Protein AF-A0A2E6A5K4-F1 (afdb_monomer)

pLDDT: mean 80.06, std 19.72, range [37.22, 98.38]

Sequence (98 aa):
MPDEPLKLHLMLSEEVGEVARELKRSVSVNYEPFDTGRLANEVADVFVVSSAMATHFDIDLEQAVETKFFGTDESRTWRSAERRSGAAPVDQTKEESP

Foldseek 3Di:
DVCVLVVLVVQLVVLVVQLVVLVVQVPDPVDDHRDVVSNVVSVVSNVVSVVVNCVVVVHPPVVVCCCCVVPPCVPPDPPVPPPPPDDDPPPPPDDDDD

Radius of gyration: 20.9 Å; Cα contacts (8 Å, |Δi|>4): 44; chains: 1; bounding box: 34×40×75 Å

Mean predicted aligned error: 11.44 Å

Solvent-accessible surface area (backbone atoms only — not comparable to full-atom values): 5995 Å² total; per-residue (Å²): 123,96,58,57,70,62,49,46,51,52,52,35,54,48,28,53,50,47,35,53,54,44,54,50,24,70,78,35,90,92,47,67,80,61,50,71,67,60,40,50,50,28,53,48,49,34,49,52,40,50,50,51,48,28,56,76,69,74,44,62,56,68,62,52,48,49,46,41,53,65,64,68,38,61,84,55,83,62,75,84,72,56,75,81,76,80,72,76,82,78,82,86,81,84,87,80,84,135

Secondary structure (DSSP, 8-state):
-TTHHHHHHHHHHHHHHHHHHHHHHTT-TTSSPP-HHHHHHHHHHHHHHHHHHHHHTT--HHHHHHIIIIIISTT---TTTS----------------

Structure (mmCIF, N/CA/C/O backbone):
data_AF-A0A2E6A5K4-F1
#
_entry.id   AF-A0A2E6A5K4-F1
#
loop_
_atom_site.group_PDB
_atom_site.id
_atom_site.type_symbol
_atom_site.label_atom_id
_atom_site.label_alt_id
_atom_site.label_comp_id
_atom_site.label_asym_id
_atom_site.label_entity_id
_atom_site.label_seq_id
_atom_site.pdbx_PDB_ins_code
_atom_site.Cartn_x
_atom_site.Cartn_y
_atom_site.Cartn_z
_atom_site.occupancy
_atom_site.B_iso_or_equiv
_atom_site.auth_seq_id
_atom_site.auth_comp_id
_atom_site.auth_asym_id
_atom_site.auth_atom_id
_atom_site.pdbx_PDB_model_num
ATOM 1 N N . MET A 1 1 ? 1.821 -14.667 20.316 1.00 45.59 1 MET A N 1
ATOM 2 C CA . MET A 1 1 ? 3.185 -14.367 19.842 1.00 45.59 1 MET A CA 1
ATOM 3 C C . MET A 1 1 ? 3.335 -12.855 19.846 1.00 45.59 1 MET A C 1
ATOM 5 O O . MET A 1 1 ? 2.546 -12.215 19.173 1.00 45.59 1 MET A O 1
ATOM 9 N N . PRO A 1 2 ? 4.238 -12.273 20.644 1.00 46.19 2 PRO A N 1
ATOM 10 C CA . PRO A 1 2 ? 4.403 -10.816 20.744 1.00 46.19 2 PRO A CA 1
ATOM 11 C C . PRO A 1 2 ? 5.027 -10.145 19.497 1.00 46.19 2 PRO A C 1
ATOM 13 O O . PRO A 1 2 ? 5.135 -8.925 19.466 1.00 46.19 2 PRO A O 1
ATOM 16 N N . ASP A 1 3 ? 5.387 -10.911 18.458 1.00 59.16 3 ASP A N 1
ATOM 17 C CA . ASP A 1 3 ? 6.132 -10.435 17.275 1.00 59.16 3 ASP A CA 1
ATOM 18 C C . ASP A 1 3 ? 5.254 -10.043 16.067 1.00 59.16 3 ASP A C 1
ATOM 20 O O . ASP A 1 3 ? 5.759 -9.674 15.006 1.00 59.16 3 ASP A O 1
ATOM 24 N N . GLU A 1 4 ? 3.932 -10.150 16.191 1.00 77.31 4 GLU A N 1
ATOM 25 C CA . GLU A 1 4 ? 3.003 -10.074 15.055 1.00 77.31 4 GLU A CA 1
ATOM 26 C C . GLU A 1 4 ? 2.903 -8.670 14.411 1.00 77.31 4 GLU A C 1
ATOM 28 O O . GLU A 1 4 ? 3.003 -8.588 13.183 1.00 77.31 4 GLU A O 1
ATOM 33 N N . PRO A 1 5 ? 2.863 -7.552 15.170 1.00 86.00 5 PRO A N 1
ATOM 34 C CA . PRO A 1 5 ? 2.894 -6.208 14.587 1.00 86.00 5 PRO A CA 1
ATOM 35 C C . PRO A 1 5 ? 4.176 -5.868 13.831 1.00 86.00 5 PRO A C 1
ATOM 37 O O . PRO A 1 5 ? 4.139 -5.272 12.755 1.00 86.00 5 PRO A O 1
ATOM 40 N N . LEU A 1 6 ? 5.329 -6.234 14.402 1.00 90.88 6 LEU A N 1
ATOM 41 C CA . LEU A 1 6 ? 6.622 -5.930 13.796 1.00 90.88 6 LEU A CA 1
ATOM 42 C C . LEU A 1 6 ? 6.796 -6.724 12.502 1.00 90.88 6 LEU A C 1
ATOM 44 O O . LEU A 1 6 ? 7.291 -6.187 11.515 1.00 90.88 6 LEU A O 1
ATOM 48 N N . LYS A 1 7 ? 6.327 -7.975 12.483 1.00 92.19 7 LYS A N 1
ATOM 49 C CA . LYS A 1 7 ? 6.290 -8.794 11.274 1.00 92.19 7 LYS A CA 1
ATOM 50 C C . LYS A 1 7 ? 5.424 -8.163 10.181 1.00 92.19 7 LYS A C 1
ATOM 52 O O . LYS A 1 7 ? 5.883 -8.072 9.048 1.00 92.19 7 LYS A O 1
ATOM 57 N N . LEU A 1 8 ? 4.221 -7.687 10.512 1.00 92.88 8 LEU A N 1
ATOM 58 C CA . LEU A 1 8 ? 3.349 -6.998 9.551 1.00 92.88 8 LEU A CA 1
ATOM 59 C C . LEU A 1 8 ? 4.007 -5.727 8.992 1.00 92.88 8 LEU A C 1
ATOM 61 O O . LEU A 1 8 ? 3.912 -5.459 7.797 1.00 92.88 8 LEU A O 1
ATOM 65 N N . HIS A 1 9 ? 4.719 -4.965 9.827 1.00 93.88 9 HIS A N 1
ATOM 66 C CA . HIS A 1 9 ? 5.462 -3.789 9.371 1.00 93.88 9 HIS A CA 1
ATOM 67 C C . HIS A 1 9 ? 6.655 -4.138 8.465 1.00 93.88 9 HIS A C 1
ATOM 69 O O . HIS A 1 9 ? 6.898 -3.442 7.477 1.00 93.88 9 HIS A O 1
ATOM 75 N N . LEU A 1 10 ? 7.389 -5.211 8.780 1.00 96.19 10 LEU A N 1
ATOM 76 C CA . LEU A 1 10 ? 8.482 -5.704 7.941 1.00 96.19 10 LEU A CA 1
ATOM 77 C C . LEU A 1 10 ? 7.969 -6.135 6.565 1.00 96.19 10 LEU A C 1
ATOM 79 O O . LEU A 1 10 ? 8.517 -5.678 5.568 1.00 96.19 10 LEU A O 1
ATOM 83 N N . MET A 1 11 ? 6.886 -6.918 6.521 1.00 96.31 11 MET A N 1
ATOM 84 C CA . MET A 1 11 ? 6.240 -7.315 5.265 1.00 96.31 11 MET A CA 1
ATOM 85 C C . MET A 1 11 ? 5.805 -6.087 4.463 1.00 96.31 11 MET A C 1
ATOM 87 O O . MET A 1 11 ? 6.167 -5.951 3.306 1.00 96.31 11 MET A O 1
ATOM 91 N N . LEU A 1 12 ? 5.131 -5.118 5.095 1.00 96.94 12 LEU A N 1
ATOM 92 C CA . LEU A 1 12 ? 4.713 -3.893 4.404 1.00 96.94 12 LEU A CA 1
ATOM 93 C C . LEU A 1 12 ? 5.904 -3.135 3.796 1.00 96.94 12 LEU A C 1
ATOM 95 O O . LEU A 1 12 ? 5.808 -2.591 2.698 1.00 96.94 12 LEU A O 1
ATOM 99 N N . SER A 1 13 ? 7.022 -3.077 4.520 1.00 97.88 13 SER A N 1
ATOM 100 C CA . SER A 1 13 ? 8.237 -2.403 4.053 1.00 97.88 13 SER A CA 1
ATOM 101 C C . SER A 1 13 ? 8.881 -3.124 2.865 1.00 97.88 13 SER A C 1
ATOM 103 O O . SER A 1 13 ? 9.446 -2.463 1.993 1.00 97.88 13 SER A O 1
ATOM 105 N N . GLU A 1 14 ? 8.788 -4.454 2.827 1.00 98.12 14 GLU A N 1
ATOM 106 C CA . GLU A 1 14 ? 9.225 -5.291 1.709 1.00 98.12 14 GLU A CA 1
ATOM 107 C C . GLU A 1 14 ? 8.392 -4.998 0.455 1.00 98.12 14 GLU A C 1
ATOM 109 O O . GLU A 1 14 ? 8.973 -4.583 -0.549 1.00 98.12 14 GLU A O 1
ATOM 114 N N . GLU A 1 15 ? 7.056 -5.025 0.552 1.00 98.06 15 GLU A N 1
ATOM 115 C CA . GLU A 1 15 ? 6.163 -4.754 -0.592 1.00 98.06 15 GLU A CA 1
ATOM 116 C C . GLU A 1 15 ? 6.339 -3.330 -1.154 1.00 98.06 15 GLU A C 1
ATOM 118 O O . GLU A 1 15 ? 6.346 -3.088 -2.362 1.00 98.06 15 GLU A O 1
ATOM 123 N N . VAL A 1 16 ? 6.568 -2.334 -0.291 1.00 98.38 16 VAL A N 1
ATOM 124 C CA . VAL A 1 16 ? 6.896 -0.969 -0.748 1.00 98.38 16 VAL A CA 1
ATOM 125 C C . VAL A 1 16 ? 8.243 -0.935 -1.489 1.00 98.38 16 VAL A C 1
ATOM 127 O O . VAL A 1 16 ? 8.416 -0.176 -2.452 1.00 98.38 16 VAL A O 1
ATOM 130 N N . GLY A 1 17 ? 9.209 -1.749 -1.061 1.00 98.06 17 GLY A N 1
ATOM 131 C CA . GLY A 1 17 ? 10.489 -1.929 -1.743 1.00 98.06 17 GLY A CA 1
ATOM 132 C C . GLY A 1 17 ? 10.342 -2.584 -3.119 1.00 98.06 17 GLY A C 1
ATOM 133 O O . GLY A 1 17 ? 11.006 -2.154 -4.070 1.00 98.06 17 GLY A O 1
ATOM 134 N N . GLU A 1 18 ? 9.447 -3.562 -3.237 1.00 97.62 18 GLU A N 1
ATOM 135 C CA . GLU A 1 18 ? 9.062 -4.240 -4.481 1.00 97.62 18 GLU A CA 1
ATOM 136 C C . GLU A 1 18 ? 8.444 -3.240 -5.477 1.00 97.62 18 GLU A C 1
ATOM 138 O O . GLU A 1 18 ? 8.943 -3.080 -6.597 1.00 97.62 18 GLU A O 1
ATOM 143 N N . VAL A 1 19 ? 7.481 -2.419 -5.034 1.00 97.94 19 VAL A N 1
ATOM 144 C CA . VAL A 1 19 ? 6.922 -1.311 -5.836 1.00 97.94 19 VAL A CA 1
ATOM 145 C C . VAL A 1 19 ? 8.027 -0.376 -6.337 1.00 97.94 19 VAL A C 1
ATOM 147 O O . VAL A 1 19 ? 8.089 -0.036 -7.524 1.00 97.94 19 VAL A O 1
ATOM 150 N N . ALA A 1 20 ? 8.943 0.040 -5.457 1.00 96.19 20 ALA A N 1
ATOM 151 C CA . ALA A 1 20 ? 10.053 0.909 -5.839 1.00 96.19 20 ALA A CA 1
ATOM 152 C C . ALA A 1 20 ? 10.990 0.240 -6.861 1.00 96.19 20 ALA A C 1
ATOM 154 O O . ALA A 1 20 ? 11.534 0.913 -7.744 1.00 96.19 20 ALA A O 1
ATOM 155 N N . ARG A 1 21 ? 11.189 -1.079 -6.763 1.00 94.56 21 ARG A N 1
ATOM 156 C CA . ARG A 1 21 ? 11.978 -1.864 -7.715 1.00 94.56 21 ARG A CA 1
ATOM 157 C C . ARG A 1 21 ? 11.318 -1.901 -9.089 1.00 94.56 21 ARG A C 1
ATOM 159 O O . ARG A 1 21 ? 12.022 -1.678 -10.074 1.00 94.56 21 ARG A O 1
ATOM 166 N N . GLU A 1 22 ? 10.013 -2.137 -9.170 1.00 95.12 22 GLU A N 1
ATOM 167 C CA . GLU A 1 22 ? 9.280 -2.140 -10.443 1.00 95.12 22 GLU A CA 1
ATOM 168 C C . GLU A 1 22 ? 9.258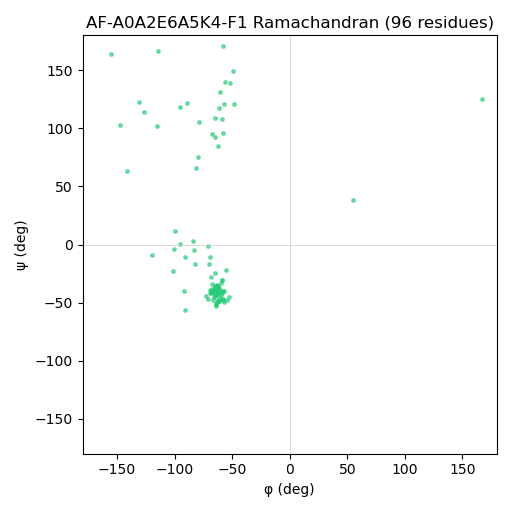 -0.745 -11.083 1.00 95.12 22 GLU A C 1
ATOM 170 O O . GLU A 1 22 ? 9.541 -0.596 -12.273 1.00 95.12 22 GLU A O 1
ATOM 175 N N . LEU A 1 23 ? 9.057 0.314 -10.292 1.00 94.25 23 LEU A N 1
ATOM 176 C CA . LEU A 1 23 ? 9.115 1.692 -10.790 1.00 94.25 23 LEU A CA 1
ATOM 177 C C . LEU A 1 23 ? 10.501 2.074 -11.328 1.00 94.25 23 LEU A C 1
ATOM 179 O O . LEU A 1 23 ? 10.584 2.778 -12.335 1.00 94.25 23 LEU A O 1
ATOM 183 N N . LYS A 1 24 ? 11.599 1.583 -10.738 1.00 92.25 24 LYS A N 1
ATOM 184 C CA . LYS A 1 24 ? 12.956 1.799 -11.283 1.00 92.25 24 LYS A CA 1
ATOM 185 C C . LYS A 1 24 ? 13.113 1.249 -12.704 1.00 92.25 24 LYS A C 1
ATOM 187 O O . LYS A 1 24 ? 13.858 1.832 -13.493 1.00 92.25 24 LYS A O 1
ATOM 192 N N . ARG A 1 25 ? 12.391 0.180 -13.056 1.00 92.06 25 ARG A N 1
ATOM 193 C CA . ARG A 1 25 ? 12.389 -0.382 -14.419 1.00 92.06 25 ARG A CA 1
ATOM 194 C C . ARG A 1 25 ? 11.713 0.545 -15.429 1.00 92.06 25 ARG A C 1
ATOM 196 O O . ARG A 1 25 ? 12.098 0.556 -16.589 1.00 92.06 25 ARG A O 1
ATOM 203 N N . SER A 1 26 ? 10.766 1.381 -14.992 1.00 88.75 26 SER A N 1
ATOM 204 C CA . SER A 1 26 ? 10.097 2.358 -15.869 1.00 88.75 26 SER A CA 1
ATOM 205 C C . SER A 1 26 ? 10.993 3.521 -16.319 1.00 88.75 26 SER A C 1
ATOM 207 O O . SER A 1 26 ? 10.661 4.208 -17.281 1.00 88.75 26 SER A O 1
ATOM 209 N N . VAL A 1 27 ? 12.127 3.747 -15.643 1.00 85.25 27 VAL A N 1
ATOM 210 C CA . VAL A 1 27 ? 12.994 4.920 -15.866 1.00 85.25 27 VAL A CA 1
ATOM 211 C C . VAL A 1 27 ? 14.415 4.582 -16.312 1.00 85.25 27 VAL A C 1
ATOM 213 O O . VAL A 1 27 ? 15.166 5.487 -16.670 1.00 85.25 27 VAL A O 1
ATOM 216 N N . SER A 1 28 ? 14.818 3.311 -16.287 1.00 82.00 28 SER A N 1
ATOM 217 C CA . SER A 1 28 ? 16.188 2.907 -16.607 1.00 82.00 28 SER A CA 1
ATOM 218 C C . SER A 1 28 ? 16.216 1.756 -17.603 1.00 82.00 28 SER A C 1
ATOM 220 O O . SER A 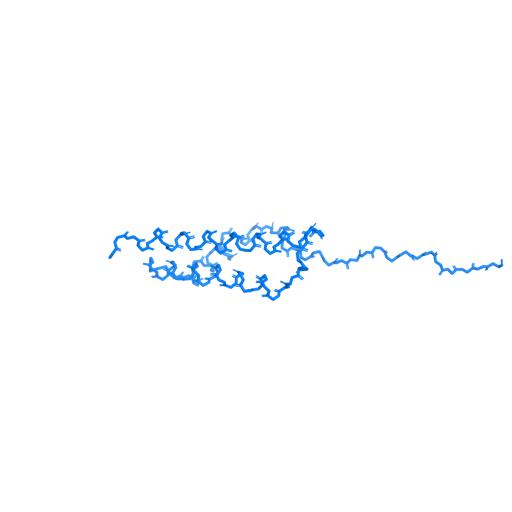1 28 ? 15.728 0.664 -17.327 1.00 82.00 28 SER A O 1
ATOM 222 N N . VAL A 1 29 ? 16.887 1.998 -18.730 1.00 75.44 29 VAL A N 1
ATOM 223 C CA . VAL A 1 29 ? 17.111 1.032 -19.821 1.00 75.44 29 VAL A CA 1
ATOM 224 C C . VAL A 1 29 ? 18.055 -0.116 -19.446 1.00 75.44 29 VAL A C 1
ATOM 226 O O . VAL A 1 29 ? 18.170 -1.080 -20.191 1.00 75.44 29 VAL A O 1
ATOM 229 N N . ASN A 1 30 ? 18.730 -0.022 -18.295 1.00 84.31 30 ASN A N 1
ATOM 230 C CA . ASN A 1 30 ? 19.641 -1.057 -17.795 1.00 84.31 30 ASN A CA 1
ATOM 231 C C . ASN A 1 30 ? 18.920 -2.176 -17.023 1.00 84.31 30 ASN A C 1
ATOM 233 O O . ASN A 1 30 ? 19.581 -3.050 -16.464 1.00 84.31 30 ASN A O 1
ATOM 237 N N . TYR A 1 31 ? 17.589 -2.131 -16.938 1.00 82.69 31 TYR A N 1
ATOM 238 C CA . TYR A 1 31 ? 16.780 -3.163 -16.299 1.00 82.69 31 TYR A CA 1
ATOM 239 C C . TYR A 1 31 ? 15.899 -3.883 -17.314 1.00 82.69 31 TYR A C 1
ATOM 241 O O . TYR A 1 31 ? 15.700 -3.418 -18.435 1.00 82.69 31 TYR A O 1
ATOM 249 N N . GLU A 1 32 ? 15.344 -5.010 -16.872 1.00 84.44 32 GLU A N 1
ATOM 250 C CA . GLU A 1 32 ? 14.251 -5.683 -17.567 1.00 84.44 32 GLU A CA 1
ATOM 251 C C . GLU A 1 32 ? 13.125 -4.700 -17.926 1.00 84.44 32 GLU A C 1
ATOM 253 O O . GLU A 1 32 ? 12.889 -3.750 -17.165 1.00 84.44 32 GLU A O 1
ATOM 25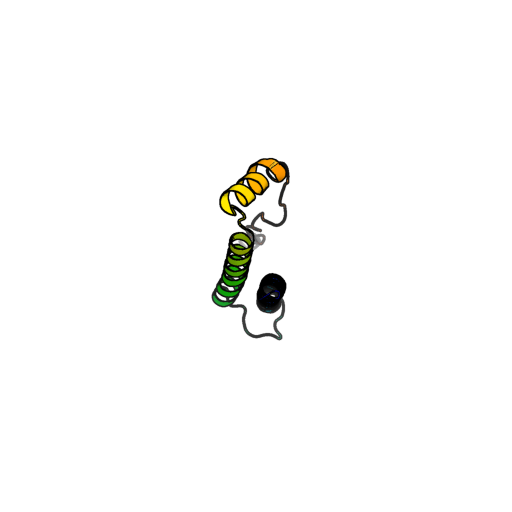8 N N . PRO A 1 33 ? 12.405 -4.938 -19.040 1.00 87.56 33 PRO A N 1
ATOM 259 C CA . PRO A 1 33 ? 11.303 -4.087 -19.455 1.00 87.56 33 PRO A CA 1
ATOM 260 C C . PRO A 1 33 ? 10.293 -3.871 -18.330 1.00 87.56 33 PRO A C 1
ATOM 262 O O . PRO A 1 33 ? 9.934 -4.795 -17.595 1.00 87.56 33 PRO A O 1
ATOM 265 N N . PHE A 1 34 ? 9.822 -2.632 -18.215 1.00 92.88 34 PHE A N 1
ATOM 266 C CA . PHE A 1 34 ? 8.736 -2.299 -17.310 1.00 92.88 34 PHE A CA 1
ATOM 267 C C . PHE A 1 34 ? 7.470 -3.076 -17.683 1.00 92.88 34 PHE A C 1
ATOM 269 O O . PHE A 1 34 ? 7.050 -3.081 -18.841 1.00 92.88 34 PHE A O 1
ATOM 276 N N . ASP A 1 35 ? 6.860 -3.696 -16.679 1.00 93.69 35 ASP A N 1
ATOM 277 C CA . ASP A 1 35 ? 5.653 -4.499 -16.808 1.00 93.69 35 ASP A CA 1
ATOM 278 C C . ASP A 1 35 ? 4.616 -3.976 -15.811 1.00 93.69 35 ASP A C 1
ATOM 280 O O . ASP A 1 35 ? 4.788 -4.063 -14.592 1.00 93.69 35 ASP A O 1
ATOM 284 N N . THR A 1 36 ? 3.523 -3.417 -16.330 1.00 95.25 36 THR A N 1
ATOM 285 C CA . THR A 1 36 ? 2.439 -2.887 -15.497 1.00 95.25 36 THR A CA 1
ATOM 286 C C . THR A 1 36 ? 1.728 -3.972 -14.695 1.00 95.25 36 THR A C 1
ATOM 288 O O . THR A 1 36 ? 1.152 -3.654 -13.661 1.00 95.25 36 THR A O 1
ATOM 291 N N . GLY A 1 37 ? 1.759 -5.232 -15.144 1.00 97.12 37 GLY A N 1
ATOM 292 C CA . GLY A 1 37 ? 1.202 -6.362 -14.404 1.00 97.12 37 GLY A CA 1
ATOM 293 C C . GLY A 1 37 ? 2.004 -6.665 -13.141 1.00 97.12 37 GLY A C 1
ATOM 294 O O . GLY A 1 37 ? 1.413 -6.861 -12.085 1.00 97.12 37 GLY A O 1
ATOM 295 N N . ARG A 1 38 ? 3.341 -6.606 -13.218 1.00 95.75 38 ARG A N 1
ATOM 296 C CA . ARG A 1 38 ? 4.208 -6.751 -12.034 1.00 95.75 38 ARG A CA 1
ATOM 297 C C . ARG A 1 38 ? 3.966 -5.627 -11.041 1.00 95.75 38 ARG A C 1
ATOM 299 O O . ARG A 1 38 ? 3.674 -5.900 -9.889 1.00 95.75 38 ARG A O 1
ATOM 306 N N . LEU A 1 39 ? 3.964 -4.375 -11.508 1.00 96.88 39 LEU A N 1
ATOM 307 C CA . LEU A 1 39 ? 3.655 -3.233 -10.643 1.00 96.88 39 LEU A CA 1
ATOM 308 C C . LEU A 1 39 ? 2.271 -3.357 -9.983 1.00 96.88 39 LEU A C 1
ATOM 310 O O . LEU A 1 39 ? 2.121 -2.995 -8.820 1.00 96.88 39 LEU A O 1
ATOM 314 N N . ALA A 1 40 ? 1.262 -3.841 -10.713 1.00 97.50 40 ALA A N 1
ATOM 315 C CA . ALA A 1 40 ? -0.077 -4.030 -10.163 1.00 97.50 40 ALA A CA 1
ATOM 316 C C . ALA A 1 40 ? -0.102 -5.064 -9.025 1.00 97.50 40 ALA A C 1
ATOM 318 O O . ALA A 1 40 ? -0.812 -4.834 -8.048 1.00 97.50 40 ALA A O 1
ATOM 319 N N . ASN A 1 41 ? 0.677 -6.147 -9.129 1.00 97.94 41 ASN A N 1
ATOM 320 C CA . ASN A 1 41 ? 0.804 -7.140 -8.060 1.00 97.94 41 ASN A CA 1
ATOM 321 C C . ASN A 1 41 ? 1.431 -6.520 -6.807 1.00 97.94 41 ASN A C 1
ATOM 323 O O . ASN A 1 41 ? 0.791 -6.537 -5.763 1.00 97.94 41 ASN A O 1
ATOM 327 N N . GLU A 1 42 ? 2.577 -5.842 -6.935 1.00 98.31 42 GLU A N 1
ATOM 328 C CA . GLU A 1 42 ? 3.250 -5.254 -5.762 1.00 98.31 42 GLU A CA 1
ATOM 329 C C . GLU A 1 42 ? 2.384 -4.177 -5.078 1.00 98.3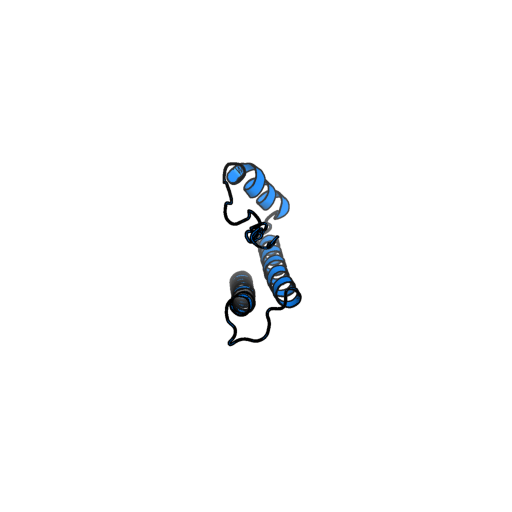1 42 GLU A C 1
ATOM 331 O O . GLU A 1 42 ? 2.340 -4.051 -3.856 1.00 98.31 42 GLU A O 1
ATOM 336 N N . VAL A 1 43 ? 1.628 -3.391 -5.857 1.00 98.31 43 VAL A N 1
ATOM 337 C CA . VAL A 1 43 ? 0.661 -2.426 -5.302 1.00 98.31 43 VAL A CA 1
ATOM 338 C C . VAL A 1 43 ? -0.475 -3.135 -4.555 1.00 98.31 43 VAL A C 1
ATOM 340 O O . VAL A 1 43 ? -0.930 -2.637 -3.521 1.00 98.31 43 VAL A O 1
ATOM 343 N N . ALA A 1 44 ? -0.948 -4.273 -5.064 1.00 98.19 44 ALA A N 1
ATOM 344 C CA . ALA A 1 44 ? -1.963 -5.069 -4.388 1.00 98.19 44 ALA A CA 1
ATOM 345 C C . ALA A 1 44 ? -1.421 -5.669 -3.082 1.00 98.19 44 ALA A C 1
ATOM 347 O O . ALA A 1 44 ? -2.119 -5.610 -2.069 1.00 98.19 44 ALA A O 1
ATOM 348 N N . ASP A 1 45 ? -0.179 -6.149 -3.068 1.00 98.00 45 ASP A N 1
ATOM 349 C CA . ASP A 1 45 ? 0.454 -6.721 -1.877 1.00 98.00 45 ASP A CA 1
ATOM 350 C C . ASP A 1 45 ? 0.610 -5.675 -0.763 1.00 98.00 45 ASP A C 1
ATOM 352 O O . ASP A 1 45 ? 0.199 -5.916 0.377 1.00 98.00 45 ASP A O 1
ATOM 356 N N . VAL A 1 46 ? 1.024 -4.443 -1.098 1.00 98.31 46 VAL A N 1
ATOM 357 C CA . VAL A 1 46 ? 1.007 -3.303 -0.156 1.00 98.31 46 VAL A CA 1
ATOM 358 C C . VAL A 1 46 ? -0.379 -3.112 0.473 1.00 98.31 46 VAL A C 1
ATOM 360 O O . VAL A 1 46 ? -0.497 -2.907 1.689 1.00 98.31 46 VAL A O 1
ATOM 363 N N . PHE A 1 47 ? -1.444 -3.161 -0.332 1.00 97.62 47 PHE A N 1
ATOM 364 C CA . PHE A 1 47 ? -2.811 -2.980 0.158 1.00 97.62 47 PHE A CA 1
ATOM 365 C C . PHE A 1 47 ? -3.270 -4.143 1.047 1.00 97.62 47 PHE A C 1
ATOM 367 O O . PHE A 1 47 ? -3.870 -3.911 2.102 1.00 97.62 47 PHE A O 1
ATOM 374 N N . VAL A 1 48 ? -2.960 -5.384 0.667 1.00 97.06 48 VAL A N 1
ATOM 375 C CA . VAL A 1 48 ? -3.291 -6.588 1.441 1.00 97.06 48 VAL A CA 1
ATOM 376 C C . VAL A 1 48 ? -2.610 -6.553 2.806 1.00 97.06 48 VAL A C 1
ATOM 378 O O . VAL A 1 48 ? -3.284 -6.723 3.824 1.00 97.06 48 VAL A O 1
ATOM 381 N N . VAL A 1 49 ? -1.308 -6.260 2.862 1.00 96.25 49 VAL A N 1
ATOM 382 C CA . VAL A 1 49 ? -0.574 -6.194 4.135 1.00 96.25 49 VAL A CA 1
ATOM 383 C C . VAL A 1 49 ? -1.070 -5.032 5.002 1.00 96.25 49 VAL A C 1
ATOM 385 O O . VAL A 1 49 ? -1.245 -5.196 6.212 1.00 96.25 49 VAL A O 1
ATOM 388 N N . SER A 1 50 ? -1.380 -3.879 4.402 1.00 96.00 50 SER A N 1
ATOM 389 C CA . SER A 1 50 ? -1.983 -2.746 5.122 1.00 96.00 50 SER A CA 1
ATOM 390 C C . SER A 1 50 ? -3.345 -3.110 5.725 1.00 96.00 50 SER A C 1
ATOM 392 O O . SER A 1 50 ? -3.632 -2.763 6.871 1.00 96.00 50 SER A O 1
ATOM 394 N N . SER A 1 51 ? -4.166 -3.861 4.989 1.00 95.75 51 SER A N 1
ATOM 395 C CA . SER A 1 51 ? -5.479 -4.328 5.451 1.00 95.75 51 SER A CA 1
ATOM 396 C C . SER A 1 51 ? -5.365 -5.369 6.567 1.00 95.75 51 SER A C 1
ATOM 398 O O . SER A 1 51 ? -6.112 -5.321 7.548 1.00 95.75 51 SER A O 1
ATOM 400 N N . ALA A 1 52 ? -4.388 -6.273 6.468 1.00 94.25 52 ALA A N 1
ATOM 401 C CA . ALA A 1 52 ? -4.068 -7.219 7.532 1.00 94.25 52 ALA A CA 1
ATOM 402 C C . ALA A 1 52 ? -3.620 -6.493 8.811 1.00 94.25 52 ALA A C 1
ATOM 404 O O . ALA A 1 52 ? -4.045 -6.850 9.908 1.00 94.25 52 ALA A O 1
ATOM 405 N N . MET A 1 53 ? -2.819 -5.433 8.675 1.00 94.56 53 MET A N 1
ATOM 406 C CA . MET A 1 53 ? -2.398 -4.593 9.795 1.00 94.56 53 MET A CA 1
ATOM 407 C C . MET A 1 53 ? -3.573 -3.857 10.441 1.00 94.56 53 MET A C 1
ATOM 409 O O . MET A 1 53 ? -3.685 -3.869 11.664 1.00 94.56 53 MET A O 1
ATOM 413 N N . ALA A 1 54 ? -4.477 -3.279 9.647 1.00 94.81 54 ALA A N 1
ATOM 414 C CA . ALA A 1 54 ? -5.695 -2.661 10.165 1.00 94.81 54 ALA A CA 1
ATOM 415 C C . ALA A 1 54 ? -6.543 -3.668 10.960 1.00 94.81 54 ALA A C 1
ATOM 417 O O . ALA A 1 54 ? -6.914 -3.396 12.098 1.00 94.81 54 ALA A O 1
ATOM 418 N N . THR A 1 55 ? -6.740 -4.869 10.407 1.00 94.06 55 THR A N 1
ATOM 419 C CA . THR A 1 55 ? -7.471 -5.960 11.072 1.00 94.06 55 THR A CA 1
ATOM 420 C C . THR A 1 55 ? -6.812 -6.362 12.393 1.00 94.06 55 THR A C 1
ATOM 422 O O . THR A 1 55 ? -7.496 -6.534 13.397 1.00 94.06 55 THR A O 1
ATOM 425 N N . HIS A 1 56 ? -5.480 -6.482 12.423 1.00 92.75 56 HIS A N 1
ATOM 426 C CA . HIS A 1 56 ? -4.737 -6.856 13.629 1.00 92.75 56 HIS A CA 1
ATOM 427 C C . HIS A 1 56 ? -4.942 -5.870 14.790 1.00 92.75 56 HIS A C 1
ATOM 429 O O . HIS A 1 56 ? -4.940 -6.273 15.951 1.00 92.75 56 HIS A O 1
ATOM 435 N N . PHE A 1 57 ? -5.126 -4.587 14.477 1.00 93.81 57 PHE A N 1
ATOM 436 C CA . PHE A 1 57 ? -5.320 -3.521 15.457 1.00 93.81 57 PHE A CA 1
ATOM 437 C C . PHE A 1 57 ? -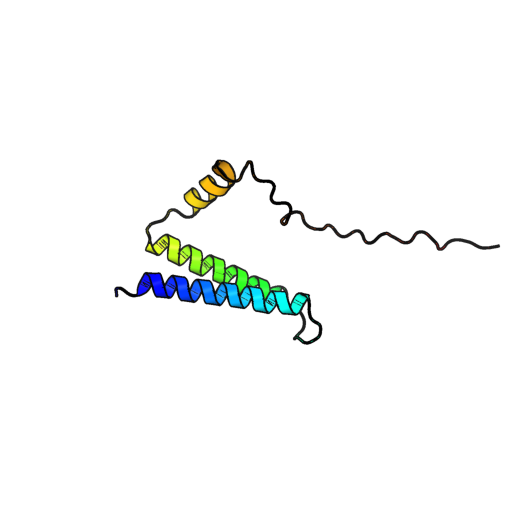6.784 -3.109 15.652 1.00 93.81 57 PHE A C 1
ATOM 439 O O . PHE A 1 57 ? -7.029 -2.088 16.292 1.00 93.81 57 PHE A O 1
ATOM 446 N N . ASP A 1 58 ? -7.735 -3.886 15.124 1.00 95.50 58 ASP A N 1
ATOM 447 C CA . ASP A 1 58 ? -9.175 -3.597 15.192 1.00 95.50 58 ASP A CA 1
ATOM 448 C C . ASP A 1 58 ? -9.526 -2.200 14.635 1.00 95.50 58 ASP A C 1
ATOM 450 O O . ASP A 1 58 ? -10.344 -1.454 15.172 1.00 95.50 58 ASP A O 1
ATOM 454 N N . ILE A 1 59 ? -8.838 -1.810 13.557 1.00 95.75 59 ILE A N 1
ATOM 455 C CA . ILE A 1 59 ? -9.071 -0.555 12.846 1.00 95.75 59 ILE A CA 1
ATOM 456 C C . ILE A 1 59 ? -10.119 -0.802 11.764 1.00 95.75 59 ILE A C 1
ATOM 458 O O . ILE A 1 59 ? -9.891 -1.585 10.839 1.00 95.75 59 ILE A O 1
ATOM 462 N N . ASP A 1 60 ? -11.222 -0.056 11.826 1.00 96.31 60 ASP A N 1
ATOM 463 C CA . ASP A 1 60 ? -12.146 0.083 10.702 1.00 96.31 60 ASP A CA 1
ATOM 464 C C . ASP A 1 60 ? -11.449 0.852 9.572 1.00 96.31 60 ASP A C 1
ATOM 466 O O . ASP A 1 60 ? -11.358 2.085 9.570 1.00 96.31 60 ASP A O 1
ATOM 470 N N . LEU A 1 61 ? -10.877 0.095 8.635 1.00 93.69 61 LEU A N 1
ATOM 471 C CA . LEU A 1 61 ? -10.100 0.652 7.537 1.00 93.69 61 LEU A CA 1
ATOM 472 C C . LEU A 1 61 ? -10.962 1.504 6.602 1.00 93.69 61 LEU A C 1
ATOM 474 O O . LEU A 1 61 ? -10.477 2.521 6.109 1.00 93.69 61 LEU A O 1
ATOM 478 N N . GLU A 1 62 ? -12.218 1.119 6.371 1.00 93.38 62 GLU A N 1
ATOM 479 C CA . GLU A 1 62 ? -13.139 1.869 5.515 1.00 93.38 62 GLU A CA 1
ATOM 480 C C . GLU A 1 62 ? -13.406 3.245 6.124 1.00 93.38 62 GLU A C 1
ATOM 482 O O . GLU A 1 62 ? -13.129 4.266 5.487 1.00 93.38 62 GLU A O 1
ATOM 487 N N . GLN A 1 63 ? -13.816 3.284 7.395 1.00 92.31 63 GLN A N 1
ATOM 488 C CA . GLN A 1 63 ? -14.087 4.539 8.088 1.00 92.31 63 GLN A CA 1
ATOM 489 C C . GLN A 1 63 ? -12.827 5.406 8.229 1.00 92.31 63 GLN A C 1
ATOM 491 O O . GLN A 1 63 ? -12.902 6.637 8.119 1.00 92.31 63 GLN A O 1
ATOM 496 N N . ALA A 1 64 ? -11.660 4.793 8.462 1.00 92.88 64 ALA A N 1
ATOM 497 C CA . ALA A 1 64 ? -10.383 5.498 8.550 1.00 92.88 64 ALA A CA 1
ATOM 498 C C . ALA A 1 64 ? -9.986 6.142 7.211 1.00 92.88 64 ALA A C 1
ATOM 500 O O . ALA A 1 64 ? -9.523 7.288 7.190 1.00 92.88 64 ALA A O 1
ATOM 501 N N . VAL A 1 65 ? -10.188 5.434 6.094 1.00 90.69 65 VAL A N 1
ATOM 502 C CA . VAL A 1 65 ? -9.959 5.970 4.746 1.00 90.69 65 VAL A CA 1
ATOM 503 C C . VAL A 1 65 ? -10.958 7.076 4.439 1.00 90.69 65 VAL A C 1
ATOM 505 O O . VAL A 1 65 ? -10.525 8.146 4.023 1.00 90.69 65 VAL A O 1
ATOM 508 N N . GLU A 1 66 ? -12.252 6.878 4.695 1.00 87.69 66 GLU A N 1
ATOM 509 C CA . GLU A 1 66 ? -13.291 7.888 4.462 1.00 87.69 66 GLU A CA 1
ATOM 510 C C . GLU A 1 66 ? -12.989 9.185 5.231 1.00 87.69 66 GLU A C 1
ATOM 512 O O . GLU A 1 66 ? -12.921 10.267 4.646 1.00 87.69 66 GLU A O 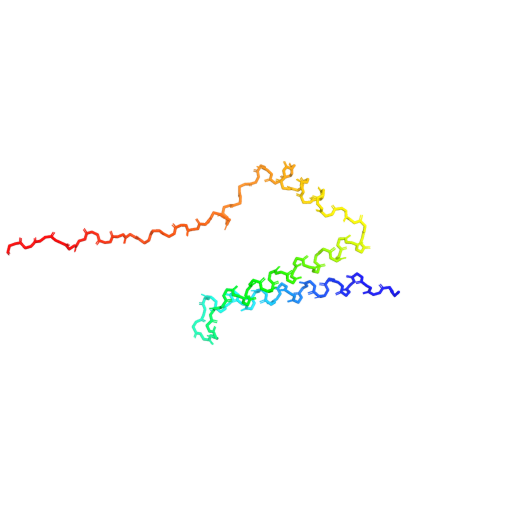1
ATOM 517 N N . THR A 1 67 ? -12.693 9.073 6.530 1.00 87.44 67 THR A N 1
ATOM 518 C CA . THR A 1 67 ? -12.346 10.217 7.391 1.00 87.44 67 THR A CA 1
ATOM 519 C C . THR A 1 67 ? -11.122 10.960 6.870 1.00 87.44 67 THR A C 1
ATOM 521 O O . THR A 1 67 ? -11.066 12.194 6.875 1.00 87.44 67 THR A O 1
ATOM 524 N N . LYS A 1 68 ? -10.108 10.220 6.416 1.00 84.38 68 LYS A N 1
ATOM 525 C CA . LYS A 1 68 ? -8.893 10.829 5.889 1.00 84.38 68 LYS A CA 1
ATOM 526 C C . LYS A 1 68 ? -9.152 11.498 4.545 1.00 84.38 68 LYS A C 1
ATOM 528 O O . LYS A 1 68 ? -8.755 12.643 4.383 1.00 84.38 68 LYS A O 1
ATOM 533 N N . PHE A 1 69 ? -9.829 10.820 3.625 1.00 77.19 69 PHE A N 1
ATOM 534 C CA . PHE A 1 69 ? -10.026 11.268 2.250 1.00 77.19 69 PHE A CA 1
ATOM 535 C C . PHE A 1 69 ? -11.016 12.434 2.148 1.00 77.19 69 PHE A C 1
ATOM 537 O O . PHE A 1 69 ? -10.726 13.415 1.470 1.00 77.19 69 PHE A O 1
ATOM 544 N N . PHE A 1 70 ? -12.143 12.359 2.859 1.00 75.00 70 PHE A N 1
ATOM 545 C CA . PHE A 1 70 ? -13.217 13.357 2.800 1.00 75.00 70 PHE A CA 1
ATOM 546 C C . PHE A 1 70 ? -13.214 14.335 3.976 1.00 75.00 70 PHE A C 1
ATOM 548 O O . PHE A 1 70 ? -13.730 15.433 3.854 1.00 75.00 70 PHE A O 1
ATOM 555 N N . GLY A 1 71 ? -12.624 13.977 5.116 1.00 69.44 71 GLY A N 1
ATOM 556 C CA . GLY A 1 71 ? -12.529 14.894 6.255 1.00 69.44 71 GLY A CA 1
ATOM 557 C C . GLY A 1 71 ? -11.246 15.721 6.240 1.00 69.44 71 GLY A C 1
ATOM 558 O O . GLY A 1 71 ? -11.272 16.948 6.287 1.00 69.44 71 GLY A O 1
ATOM 559 N N . THR A 1 72 ? -10.095 15.047 6.207 1.00 68.06 72 THR A N 1
ATOM 560 C CA . THR A 1 72 ? -8.789 15.705 6.411 1.00 68.06 72 THR A CA 1
ATOM 561 C C . THR A 1 72 ? -8.141 16.159 5.101 1.00 68.06 72 THR A C 1
ATOM 563 O O . THR A 1 72 ? -7.566 17.247 5.033 1.00 68.06 72 THR A O 1
ATOM 566 N N . ASP A 1 73 ? -8.237 15.341 4.055 1.00 64.06 73 ASP A N 1
ATOM 567 C CA . ASP A 1 73 ? -7.532 15.531 2.787 1.00 64.06 73 ASP A CA 1
ATOM 568 C C . ASP A 1 73 ? -8.419 16.141 1.687 1.00 64.06 73 ASP A C 1
ATOM 570 O O . ASP A 1 73 ? -7.887 16.490 0.638 1.00 64.06 73 ASP A O 1
ATOM 574 N N . GLU A 1 74 ? -9.720 16.373 1.916 1.00 61.00 74 GLU A N 1
ATOM 575 C CA . GLU A 1 74 ? -10.622 17.032 0.945 1.00 61.00 74 GLU A CA 1
ATOM 576 C C . GLU A 1 74 ? -10.129 18.443 0.569 1.00 61.00 74 GLU A C 1
ATOM 578 O O . GLU A 1 74 ? -10.266 18.902 -0.564 1.00 61.00 74 GLU A O 1
ATOM 583 N N . SER A 1 75 ? -9.452 19.113 1.505 1.00 62.81 75 SER A N 1
ATOM 584 C CA . SER A 1 75 ? -8.809 20.412 1.280 1.00 62.81 75 SER A CA 1
ATOM 585 C C . SER A 1 75 ? -7.408 20.326 0.648 1.00 62.81 75 SER A C 1
ATOM 587 O O . SER A 1 75 ? -6.807 21.358 0.336 1.00 62.81 75 SER A O 1
ATOM 589 N N . ARG A 1 76 ? -6.853 19.119 0.449 1.00 62.97 76 ARG A N 1
ATOM 590 C CA . ARG A 1 76 ? -5.505 18.906 -0.098 1.00 62.97 76 ARG A CA 1
ATOM 591 C C . ARG A 1 76 ? -5.554 18.659 -1.602 1.00 62.97 76 ARG A C 1
ATOM 593 O O . ARG A 1 76 ? -6.063 17.656 -2.086 1.00 62.97 76 ARG A O 1
ATOM 600 N N . THR A 1 77 ? -4.917 19.542 -2.366 1.00 58.88 77 THR A N 1
ATOM 601 C CA . THR A 1 77 ? -4.697 19.326 -3.801 1.00 58.88 77 THR A CA 1
ATOM 602 C C . THR A 1 77 ? -3.526 18.367 -4.024 1.00 58.88 77 THR A C 1
ATOM 604 O O . THR A 1 77 ? -2.358 18.747 -3.900 1.00 58.88 77 THR A O 1
ATOM 607 N N . TRP A 1 78 ? -3.822 17.126 -4.404 1.00 56.94 78 TRP A N 1
ATOM 608 C CA . TRP A 1 78 ? -2.816 16.123 -4.765 1.00 56.94 78 TRP A CA 1
ATOM 609 C C . TRP A 1 78 ? -2.308 16.332 -6.198 1.00 56.94 78 TRP A C 1
ATOM 611 O O . TRP A 1 78 ? -2.641 15.581 -7.112 1.00 56.94 78 TRP A O 1
ATOM 621 N N . ARG A 1 79 ? -1.460 17.351 -6.399 1.00 55.12 79 ARG A N 1
ATOM 622 C CA . ARG A 1 79 ? -0.883 17.709 -7.717 1.00 55.12 79 ARG A CA 1
ATOM 623 C C . ARG A 1 79 ? -0.138 16.565 -8.421 1.00 55.12 79 ARG A C 1
ATOM 625 O O . ARG A 1 79 ? 0.054 16.608 -9.627 1.00 55.12 79 ARG A O 1
ATOM 632 N N . SER A 1 80 ? 0.315 15.554 -7.683 1.00 55.12 80 SER A N 1
ATOM 633 C CA . SER A 1 80 ? 0.999 14.377 -8.233 1.00 55.12 80 SER A CA 1
ATOM 634 C C . SER A 1 80 ? 0.053 13.302 -8.785 1.00 55.12 80 SER A C 1
ATOM 636 O O . SER A 1 80 ? 0.513 12.442 -9.532 1.00 55.12 80 SER A O 1
ATOM 638 N N . ALA A 1 81 ? -1.237 13.336 -8.428 1.00 53.16 81 ALA A N 1
ATOM 639 C CA . ALA A 1 81 ? -2.259 12.394 -8.891 1.00 53.16 81 ALA A CA 1
ATOM 640 C C . ALA A 1 81 ? -2.976 12.866 -10.167 1.00 53.16 81 ALA A C 1
ATOM 642 O O . ALA A 1 81 ? -3.684 12.085 -10.806 1.00 53.16 81 ALA A O 1
ATOM 643 N N . GLU A 1 82 ? -2.774 14.126 -10.568 1.00 54.62 82 GLU A N 1
ATOM 644 C CA . GLU A 1 82 ? -3.159 14.598 -11.893 1.00 54.62 82 GLU A CA 1
ATOM 645 C C . GLU A 1 82 ? -2.416 13.737 -12.917 1.00 54.62 82 GLU A C 1
ATOM 647 O O . GLU A 1 82 ? -1.192 13.827 -13.063 1.00 54.62 82 GLU A O 1
ATOM 652 N N . ARG A 1 83 ? -3.144 12.851 -13.616 1.00 50.31 83 ARG A N 1
ATOM 653 C CA . ARG A 1 83 ? -2.594 12.175 -14.792 1.00 50.31 83 ARG A CA 1
ATOM 654 C C . ARG A 1 83 ? -1.964 13.268 -15.645 1.00 50.31 83 ARG A C 1
ATOM 656 O O . ARG A 1 83 ? -2.666 14.169 -16.099 1.00 50.31 83 ARG A O 1
ATOM 663 N N . ARG A 1 84 ? -0.660 13.164 -15.915 1.00 53.84 84 ARG A N 1
ATOM 664 C CA . ARG A 1 84 ? -0.084 13.808 -17.095 1.00 53.84 84 ARG A CA 1
ATOM 665 C C . ARG A 1 84 ? -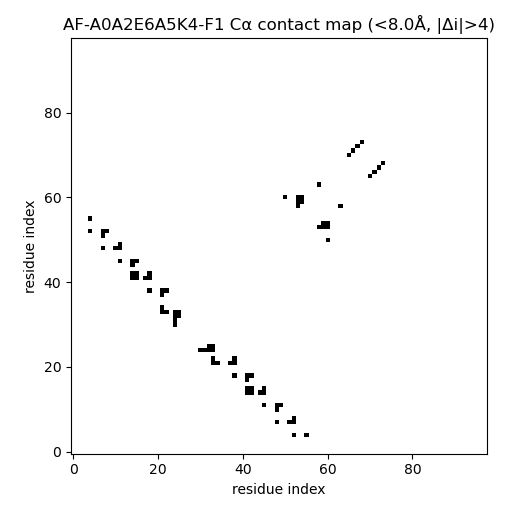0.759 13.157 -18.297 1.00 53.84 84 ARG A C 1
ATOM 667 O O . ARG A 1 84 ? -0.259 12.175 -18.838 1.00 53.84 84 ARG A O 1
ATOM 674 N N . SER A 1 85 ? -1.934 13.660 -18.657 1.00 45.94 85 SER A N 1
ATOM 675 C CA . SER A 1 85 ? -2.539 13.463 -19.961 1.00 45.94 85 SER A CA 1
ATOM 676 C C . SER A 1 85 ? -1.523 14.010 -20.949 1.00 45.94 85 SER A C 1
ATOM 678 O O . SER A 1 85 ? -1.378 15.220 -21.105 1.00 45.94 85 SER A O 1
ATOM 680 N N . GLY A 1 86 ? -0.705 13.120 -21.501 1.00 52.19 86 GLY A N 1
ATOM 681 C CA . GLY A 1 86 ? 0.294 13.488 -22.481 1.00 52.19 86 GLY A CA 1
ATOM 682 C C . GLY A 1 86 ? -0.402 14.067 -23.702 1.00 52.19 86 GLY A C 1
ATOM 683 O O . GLY A 1 86 ? -1.138 13.364 -24.385 1.00 52.19 86 GLY A O 1
ATOM 684 N N . ALA A 1 87 ? -0.127 15.328 -23.996 1.00 37.22 87 ALA A N 1
ATOM 685 C CA . ALA A 1 87 ? -0.049 15.780 -25.369 1.00 37.22 87 ALA A CA 1
ATOM 686 C C . ALA A 1 87 ? 1.404 16.204 -25.576 1.00 37.22 87 ALA A C 1
ATOM 688 O O . ALA A 1 87 ? 1.831 17.255 -25.100 1.00 37.22 87 ALA A O 1
ATOM 689 N N . ALA A 1 88 ? 2.188 15.352 -26.240 1.00 45.94 88 ALA A N 1
ATOM 690 C CA . ALA A 1 88 ? 3.351 15.866 -26.948 1.00 45.94 88 ALA A CA 1
ATOM 691 C C . ALA A 1 88 ? 2.836 16.942 -27.925 1.00 45.94 88 ALA A C 1
ATOM 693 O O . ALA A 1 88 ? 1.764 16.736 -28.506 1.00 45.94 88 ALA A O 1
ATOM 694 N N . PRO A 1 89 ? 3.529 18.081 -28.103 1.00 42.47 89 PRO A N 1
ATOM 695 C CA . PRO A 1 89 ? 3.128 19.047 -29.111 1.00 42.47 89 PRO A CA 1
ATOM 696 C C . PRO A 1 89 ? 3.117 18.327 -30.458 1.00 42.47 89 PRO A C 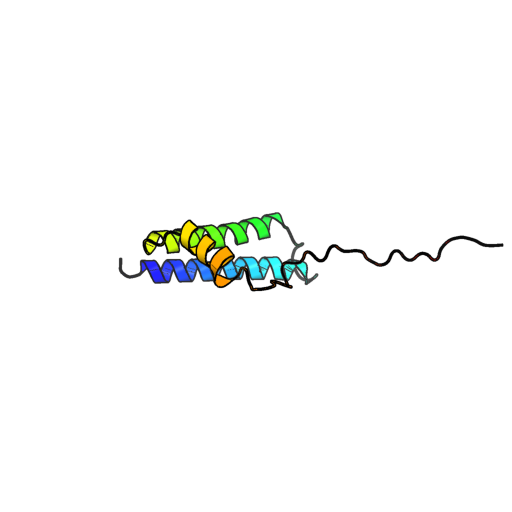1
ATOM 698 O O . PRO A 1 89 ? 4.129 17.758 -30.867 1.00 42.47 89 PRO A O 1
ATOM 701 N N . VAL A 1 90 ? 1.962 18.303 -31.121 1.00 49.12 90 VAL A N 1
ATOM 702 C CA . VAL A 1 90 ? 1.895 17.921 -32.528 1.00 49.12 90 VAL A CA 1
ATOM 703 C C . VAL A 1 90 ? 2.665 19.003 -33.276 1.00 49.12 90 VAL A C 1
ATOM 705 O O . VAL A 1 90 ? 2.225 20.151 -33.316 1.00 49.12 90 VAL A O 1
ATOM 708 N N . ASP A 1 91 ? 3.840 18.653 -33.794 1.00 49.28 91 ASP A N 1
ATOM 709 C CA . ASP A 1 91 ? 4.625 19.504 -34.683 1.00 49.28 91 ASP A CA 1
ATOM 710 C C . ASP A 1 91 ? 3.834 19.712 -35.982 1.00 49.28 91 ASP A C 1
ATOM 712 O O . ASP A 1 91 ? 3.859 18.892 -36.900 1.00 49.28 91 ASP A O 1
ATOM 716 N N . GLN A 1 92 ? 3.057 20.794 -36.021 1.00 45.94 92 GLN A N 1
ATOM 717 C CA . GLN A 1 92 ? 2.372 21.277 -37.214 1.00 45.94 92 GLN A CA 1
ATOM 718 C C . GLN A 1 92 ? 3.350 22.084 -38.074 1.00 45.94 92 GLN A C 1
ATOM 720 O O . GLN A 1 92 ? 3.181 23.285 -38.256 1.00 45.94 92 GLN A O 1
ATOM 725 N N . THR A 1 93 ? 4.378 21.432 -38.617 1.00 45.81 93 THR A N 1
ATOM 726 C CA . THR A 1 93 ? 5.159 22.011 -39.718 1.00 45.81 93 THR A CA 1
ATOM 727 C C . THR A 1 93 ? 5.557 20.961 -40.752 1.00 45.81 93 THR A C 1
ATOM 729 O O . THR A 1 93 ? 6.731 20.710 -41.007 1.00 45.81 93 THR A O 1
ATOM 732 N N . LYS A 1 94 ? 4.558 20.356 -41.403 1.00 54.22 94 LYS A N 1
ATOM 733 C CA . LYS A 1 94 ? 4.701 19.805 -42.759 1.00 54.22 94 LYS A CA 1
ATOM 734 C C . LYS A 1 94 ? 3.384 19.929 -43.518 1.00 54.22 94 LYS A C 1
ATOM 736 O O . LYS A 1 94 ? 2.494 19.133 -43.266 1.00 54.22 94 LYS A O 1
ATOM 741 N N . GLU A 1 95 ? 3.324 20.921 -44.405 1.00 44.56 95 GLU A N 1
ATOM 742 C CA . GLU A 1 95 ? 2.458 21.104 -45.592 1.00 44.56 95 GLU A CA 1
ATOM 743 C C . GLU A 1 95 ? 2.633 22.593 -45.995 1.00 44.56 95 GLU A C 1
ATOM 745 O O . GLU A 1 95 ? 2.525 23.455 -45.131 1.00 44.56 95 GLU A O 1
ATOM 750 N N . GLU A 1 96 ? 3.001 23.052 -47.193 1.00 45.94 96 GLU A N 1
ATOM 751 C CA . GLU A 1 96 ? 3.306 22.489 -48.510 1.00 45.94 96 GLU A CA 1
ATOM 752 C C . GLU A 1 96 ? 4.236 23.477 -49.263 1.00 45.94 96 GLU A C 1
ATOM 754 O O . GLU A 1 96 ? 4.375 24.644 -48.892 1.00 45.94 96 GLU A O 1
ATOM 759 N N . SER A 1 97 ? 4.871 22.966 -50.319 1.00 43.72 97 SER A N 1
ATOM 760 C CA . SER A 1 97 ? 5.710 23.640 -51.324 1.00 43.72 97 SER A CA 1
ATOM 761 C C . SER A 1 97 ? 5.020 24.782 -52.099 1.00 43.72 97 SER A C 1
ATOM 763 O O . SER A 1 97 ? 3.803 24.958 -52.033 1.00 43.72 97 SER A O 1
ATOM 765 N N . PRO A 1 98 ? 5.798 25.549 -52.884 1.00 55.19 98 PRO A N 1
ATOM 766 C CA . PRO A 1 98 ? 5.824 25.292 -54.337 1.00 55.19 98 PRO A CA 1
ATOM 767 C C . PRO 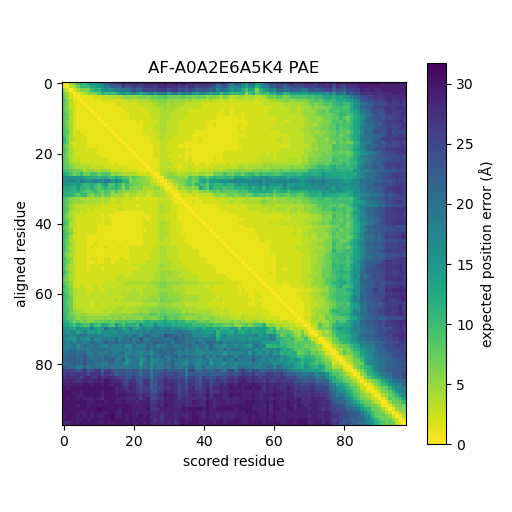A 1 98 ? 7.147 24.721 -54.854 1.00 55.19 98 PRO A C 1
ATOM 769 O O . PRO A 1 98 ? 8.217 25.143 -54.362 1.00 55.19 98 PRO A O 1
#

Nearest PDB structures (foldseek):
  3q0k-assembly1_A  TM=3.728E-01  e=5.030E+00  Homo sapiens